Protein AF-A0A533HT87-F1 (afdb_monomer_lite)

pLDDT: mean 71.38, std 11.99, range [46.56, 91.0]

Foldseek 3Di:
DQPCVVVLVVLVVVLCCVLCDPPNVPPVVVCVVPVPPPPPDDPVVVVVVVVVSVVSVVVSVQVSCVPPVVRLPNDVVVVLVVVVVVDPPCPVSVVCVVCVPPVNVCVVVVVSVVVVVVVVVVVPPPPPPDDPDDDD

Structure (mmCIF, N/CA/C/O backbone):
data_AF-A0A533HT87-F1
#
_entry.id   AF-A0A533HT87-F1
#
loop_
_atom_site.group_PDB
_atom_site.id
_atom_site.type_symbol
_atom_site.label_atom_id
_atom_site.label_alt_id
_atom_site.label_comp_id
_atom_site.label_asym_id
_atom_site.label_entity_id
_atom_site.label_seq_id
_atom_site.pdbx_PDB_ins_code
_atom_site.Cartn_x
_atom_site.Cartn_y
_atom_site.Cartn_z
_atom_site.occupancy
_atom_site.B_iso_or_equiv
_atom_site.auth_seq_id
_atom_site.auth_comp_id
_atom_site.auth_asym_id
_atom_site.auth_atom_id
_atom_site.pdbx_PDB_model_num
ATOM 1 N N . MET A 1 1 ? -20.584 -3.926 9.868 1.00 50.34 1 MET A N 1
ATOM 2 C CA . MET A 1 1 ? -20.618 -4.037 8.392 1.00 50.34 1 MET A CA 1
ATOM 3 C C . MET A 1 1 ? -19.766 -2.912 7.829 1.00 50.34 1 MET A C 1
ATOM 5 O O . MET A 1 1 ? -20.186 -1.771 7.925 1.00 50.34 1 MET A O 1
ATOM 9 N N . VAL A 1 2 ? -18.539 -3.197 7.381 1.00 63.97 2 VAL A N 1
ATOM 10 C CA . VAL A 1 2 ? -17.567 -2.184 6.921 1.00 63.97 2 VAL A CA 1
ATOM 11 C C . VAL A 1 2 ? -18.101 -1.523 5.638 1.00 63.97 2 VAL A C 1
ATOM 13 O O . VAL A 1 2 ? -18.098 -2.173 4.593 1.00 63.97 2 VAL A O 1
ATOM 16 N N . PRO A 1 3 ? -18.584 -0.264 5.676 1.00 72.12 3 PRO A N 1
ATOM 17 C CA . PRO A 1 3 ? -19.348 0.320 4.568 1.00 72.12 3 PRO A CA 1
ATOM 18 C C . PRO A 1 3 ? -18.501 0.568 3.308 1.00 72.12 3 PRO A C 1
ATOM 20 O O . PRO A 1 3 ? -19.047 0.656 2.213 1.00 72.12 3 PRO A O 1
ATOM 23 N N . LEU A 1 4 ? -17.171 0.640 3.446 1.00 80.62 4 LEU A N 1
ATOM 24 C CA . LEU A 1 4 ? -16.232 0.921 2.353 1.00 80.62 4 LEU A CA 1
ATOM 25 C C . LEU A 1 4 ? -15.542 -0.322 1.767 1.00 80.62 4 LEU A C 1
ATOM 27 O O . LEU A 1 4 ? -14.729 -0.191 0.856 1.00 80.62 4 LEU A O 1
ATOM 31 N N . PHE A 1 5 ? -15.857 -1.524 2.254 1.00 79.50 5 PHE A N 1
ATOM 32 C CA . PHE A 1 5 ? -15.223 -2.756 1.779 1.00 79.50 5 PHE A CA 1
ATOM 33 C C . PHE A 1 5 ? -15.367 -3.018 0.262 1.00 79.50 5 PHE A C 1
ATOM 35 O O . PHE A 1 5 ? -14.364 -3.346 -0.369 1.00 79.50 5 PHE A O 1
ATOM 42 N N . PRO A 1 6 ? -16.539 -2.828 -0.384 1.00 84.12 6 PRO A N 1
ATOM 43 C CA . PRO A 1 6 ? -16.633 -3.015 -1.836 1.00 84.12 6 PRO A CA 1
ATOM 44 C C . PRO A 1 6 ? -15.827 -1.967 -2.619 1.00 84.12 6 PRO A C 1
ATOM 46 O O . PRO A 1 6 ? -15.240 -2.284 -3.650 1.00 84.12 6 PRO A O 1
ATOM 49 N N . VAL A 1 7 ? -15.743 -0.734 -2.111 1.00 88.50 7 VAL A N 1
ATOM 50 C CA . VAL A 1 7 ? -14.950 0.342 -2.727 1.00 88.50 7 VAL A CA 1
ATOM 51 C C . VAL A 1 7 ? -13.455 0.044 -2.616 1.00 88.50 7 VAL A C 1
ATOM 53 O O . VAL A 1 7 ? -12.721 0.280 -3.570 1.00 88.50 7 VAL A O 1
ATOM 56 N N . PHE A 1 8 ? -13.015 -0.535 -1.495 1.00 87.19 8 PHE A N 1
ATOM 57 C CA . PHE A 1 8 ? -11.639 -0.996 -1.312 1.00 87.19 8 PHE A CA 1
ATOM 58 C C . PHE A 1 8 ? -11.232 -2.030 -2.368 1.00 87.19 8 PHE A C 1
ATOM 60 O O . PHE A 1 8 ? -10.168 -1.902 -2.964 1.00 87.19 8 PHE A O 1
ATOM 67 N N . ILE A 1 9 ? -12.093 -3.014 -2.654 1.00 87.38 9 ILE A N 1
ATOM 68 C CA . ILE A 1 9 ? -11.815 -4.041 -3.672 1.00 87.38 9 ILE A CA 1
ATOM 69 C C . ILE A 1 9 ? -11.682 -3.412 -5.065 1.00 87.38 9 ILE A C 1
ATOM 71 O O . ILE A 1 9 ? -10.736 -3.714 -5.786 1.00 87.38 9 ILE A O 1
ATOM 75 N N . ILE A 1 10 ? -12.598 -2.512 -5.436 1.00 90.44 10 ILE A N 1
ATOM 76 C CA . ILE A 1 10 ? -12.561 -1.833 -6.742 1.00 90.44 10 ILE A CA 1
ATOM 77 C C . ILE A 1 10 ? -11.294 -0.978 -6.865 1.00 90.44 10 ILE A C 1
ATOM 79 O O . ILE A 1 10 ? -10.611 -1.027 -7.886 1.00 90.44 10 ILE A O 1
ATOM 83 N N . PHE A 1 11 ? -10.955 -0.231 -5.812 1.00 89.25 11 PHE A N 1
ATOM 84 C CA . PHE A 1 11 ? -9.747 0.585 -5.764 1.00 89.25 11 PHE A CA 1
ATOM 85 C C . PHE A 1 11 ? -8.477 -0.267 -5.872 1.00 89.25 11 PHE A C 1
ATOM 87 O O . PHE A 1 11 ? -7.567 0.094 -6.613 1.00 89.25 11 PHE A O 1
ATOM 94 N N . PHE A 1 12 ? -8.425 -1.413 -5.188 1.00 87.25 12 PHE A N 1
ATOM 95 C CA . PHE A 1 12 ? -7.287 -2.328 -5.244 1.00 87.25 12 PHE A CA 1
ATOM 96 C C . PHE A 1 12 ? -7.095 -2.930 -6.643 1.00 87.25 12 PHE A C 1
ATOM 98 O O . PHE A 1 12 ? -5.979 -2.947 -7.152 1.00 87.25 12 PHE A O 1
ATOM 105 N N . ILE A 1 13 ? -8.175 -3.356 -7.306 1.00 88.38 13 ILE A N 1
ATOM 106 C CA . ILE A 1 13 ? -8.109 -3.875 -8.682 1.00 88.38 13 ILE A CA 1
ATOM 107 C C . ILE A 1 13 ? -7.653 -2.778 -9.656 1.00 88.38 13 ILE A C 1
ATOM 109 O O . ILE A 1 13 ? -6.787 -3.029 -10.490 1.00 88.38 13 ILE A O 1
ATOM 113 N N . GLY A 1 14 ? -8.187 -1.557 -9.526 1.00 87.56 14 GLY A N 1
ATOM 114 C CA . GLY A 1 14 ? -7.762 -0.411 -10.338 1.00 87.56 14 GLY A CA 1
ATOM 115 C C . GLY A 1 14 ? -6.295 -0.037 -10.116 1.00 87.56 14 GLY A C 1
ATOM 116 O O . GLY A 1 14 ? -5.577 0.235 -11.069 1.00 87.56 14 GLY A O 1
ATOM 117 N N . SER A 1 15 ? -5.834 -0.115 -8.869 1.00 87.44 15 SER A N 1
ATOM 118 C CA . SER A 1 15 ? -4.446 0.153 -8.489 1.00 87.44 15 SER A CA 1
ATOM 119 C C . SER A 1 15 ? -3.463 -0.854 -9.098 1.00 87.44 15 SER A C 1
ATOM 121 O O . SER A 1 15 ? -2.390 -0.469 -9.547 1.00 87.44 15 SER A O 1
ATOM 123 N N . VAL A 1 16 ? -3.831 -2.141 -9.148 1.00 84.19 16 VAL A N 1
ATOM 124 C CA . VAL A 1 16 ? -3.035 -3.193 -9.812 1.00 84.19 16 V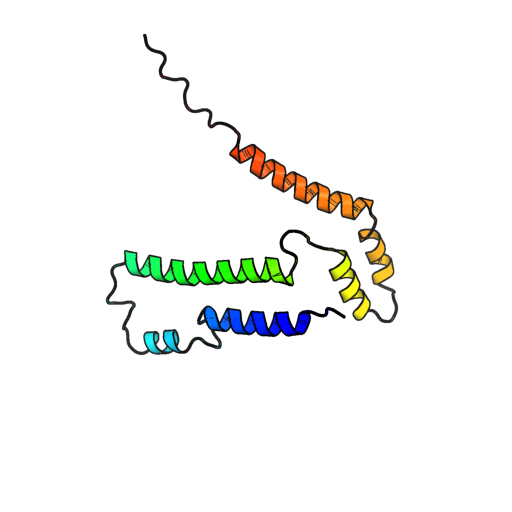AL A CA 1
ATOM 125 C C . VAL A 1 16 ? -3.037 -3.027 -11.337 1.00 84.19 16 VAL A C 1
ATOM 127 O O . VAL A 1 16 ? -2.043 -3.334 -11.990 1.00 84.19 16 VAL A O 1
ATOM 130 N N . ALA A 1 17 ? -4.135 -2.529 -11.914 1.00 84.69 17 ALA A N 1
ATOM 131 C CA . ALA A 1 17 ? -4.209 -2.234 -13.344 1.00 84.69 17 ALA A CA 1
ATOM 132 C C . ALA A 1 17 ? -3.336 -1.029 -13.743 1.00 84.69 17 ALA A C 1
ATOM 134 O O . ALA A 1 17 ? -2.743 -1.037 -14.816 1.00 84.69 17 ALA A O 1
ATOM 135 N N . GLU A 1 18 ? -3.223 -0.010 -12.886 1.00 82.75 18 GLU A N 1
ATOM 136 C CA . GLU A 1 18 ? -2.393 1.176 -13.138 1.00 82.75 18 GLU A CA 1
ATOM 137 C C . GLU A 1 18 ? -0.890 0.865 -13.109 1.00 82.75 18 GLU A C 1
ATOM 139 O O . GLU A 1 18 ? -0.134 1.413 -13.908 1.00 82.75 18 GLU A O 1
ATOM 144 N N . THR A 1 19 ? -0.450 -0.052 -12.241 1.00 80.75 19 THR A N 1
ATOM 145 C CA . THR A 1 19 ? 0.960 -0.473 -12.168 1.00 80.75 19 THR A CA 1
ATOM 146 C C . THR A 1 19 ? 1.357 -1.474 -13.253 1.00 80.75 19 THR A C 1
ATOM 148 O O . THR A 1 19 ? 2.470 -1.990 -13.201 1.00 80.75 19 THR A O 1
ATOM 151 N N . ASN A 1 20 ? 0.465 -1.752 -14.218 1.00 74.25 20 ASN A N 1
ATOM 152 C CA . ASN A 1 20 ? 0.689 -2.665 -15.341 1.00 74.25 20 ASN A CA 1
ATOM 153 C C . ASN A 1 20 ? 1.300 -4.007 -14.892 1.00 74.25 20 ASN A C 1
ATOM 155 O O . ASN A 1 20 ? 2.198 -4.529 -15.532 1.00 74.25 20 ASN A O 1
ATOM 159 N N . ARG A 1 21 ? 0.857 -4.562 -13.754 1.00 78.69 21 ARG A N 1
ATOM 160 C CA . ARG A 1 21 ? 1.355 -5.855 -13.258 1.00 78.69 21 ARG A CA 1
ATOM 161 C C . ARG A 1 21 ? 0.352 -6.975 -13.479 1.00 78.69 21 ARG A C 1
ATOM 163 O O . ARG A 1 21 ? -0.854 -6.746 -13.596 1.00 78.69 21 ARG A O 1
ATOM 170 N N . ALA A 1 22 ? 0.859 -8.210 -13.536 1.00 69.62 22 ALA A N 1
ATOM 171 C CA . ALA A 1 22 ? 0.039 -9.408 -13.706 1.00 69.62 22 ALA A CA 1
ATOM 172 C C . ALA A 1 22 ? -1.128 -9.375 -12.700 1.00 69.62 22 ALA A C 1
ATOM 174 O O . ALA A 1 22 ? -0.871 -9.258 -11.497 1.00 69.62 22 ALA A O 1
ATOM 175 N N . PRO A 1 23 ? -2.403 -9.432 -13.133 1.00 67.69 23 PRO A N 1
ATOM 176 C CA . PRO A 1 23 ? -2.945 -9.993 -14.381 1.00 67.69 23 PRO A CA 1
ATOM 177 C C . PRO A 1 23 ? -3.227 -9.011 -15.545 1.00 67.69 23 PRO A C 1
ATOM 179 O O . PRO A 1 23 ? -3.762 -9.453 -16.559 1.00 67.69 23 PRO A O 1
ATOM 182 N N . PHE A 1 24 ? -2.908 -7.716 -15.429 1.00 69.88 24 PHE A N 1
ATOM 183 C CA . PHE A 1 24 ? -3.219 -6.686 -16.445 1.00 69.88 24 PHE A CA 1
ATOM 184 C C . PHE A 1 24 ? -1.996 -6.203 -17.239 1.00 69.88 24 PHE A C 1
ATOM 186 O O . PHE A 1 24 ? -2.014 -5.117 -17.807 1.00 69.88 24 PHE A O 1
ATOM 193 N N . ASP A 1 25 ? -0.952 -7.023 -17.298 1.00 69.19 25 ASP A N 1
ATOM 194 C CA . ASP A 1 25 ? 0.346 -6.673 -17.875 1.00 69.19 25 ASP A CA 1
ATOM 195 C C . ASP A 1 25 ? 0.456 -7.019 -19.375 1.00 69.19 25 ASP A C 1
ATOM 197 O O . ASP A 1 25 ? 1.241 -7.877 -19.778 1.00 69.19 25 ASP A O 1
ATOM 201 N N . LEU A 1 26 ? -0.405 -6.428 -20.216 1.00 65.81 26 LEU A N 1
ATOM 202 C CA . LEU A 1 26 ? -0.404 -6.711 -21.665 1.00 65.81 26 LEU A CA 1
ATOM 203 C C . LEU A 1 26 ? 0.731 -6.001 -22.425 1.00 65.81 26 LEU A C 1
ATOM 205 O O . LEU A 1 26 ? 1.186 -6.530 -23.435 1.00 65.81 26 LEU A O 1
ATOM 209 N N . ALA A 1 27 ? 1.174 -4.826 -21.961 1.00 63.06 27 ALA A N 1
ATOM 210 C CA . ALA A 1 27 ? 2.162 -3.995 -22.661 1.00 63.06 27 ALA A CA 1
ATOM 211 C C . ALA A 1 27 ? 3.627 -4.402 -22.375 1.00 63.06 27 ALA A C 1
ATOM 213 O O . ALA A 1 27 ? 4.513 -4.201 -23.211 1.00 63.06 27 ALA A O 1
ATOM 214 N N . GLU A 1 28 ? 3.909 -5.014 -21.218 1.00 65.19 28 GLU A N 1
ATOM 215 C CA . GLU A 1 28 ? 5.244 -5.557 -20.913 1.00 65.19 28 GLU A CA 1
ATOM 216 C C . GLU A 1 28 ? 5.422 -6.948 -21.540 1.00 65.19 28 GLU A C 1
ATOM 218 O O . GLU A 1 28 ? 6.474 -7.233 -22.115 1.00 65.19 28 GLU A O 1
ATOM 223 N N . ALA A 1 29 ? 4.362 -7.770 -21.549 1.00 61.62 29 ALA A N 1
ATOM 224 C CA . ALA A 1 29 ? 4.354 -9.105 -22.156 1.00 61.62 29 ALA A CA 1
ATOM 225 C C . ALA A 1 29 ? 4.567 -9.098 -23.689 1.00 61.62 29 ALA A C 1
ATOM 227 O O . ALA A 1 29 ? 5.076 -10.061 -24.264 1.00 61.62 29 ALA A O 1
ATOM 228 N N . GLU A 1 30 ? 4.218 -8.011 -24.387 1.00 59.78 30 GLU A N 1
ATOM 229 C CA . GLU A 1 30 ? 4.552 -7.851 -25.812 1.00 59.78 30 GLU A CA 1
ATOM 230 C C . GLU A 1 30 ? 6.002 -7.385 -26.045 1.00 59.78 30 GLU A C 1
ATOM 232 O O . GLU A 1 30 ? 6.594 -7.701 -27.079 1.00 59.78 30 GLU A O 1
ATOM 237 N N . SER A 1 31 ? 6.608 -6.707 -25.066 1.00 56.97 31 SER A N 1
ATOM 238 C CA . SER A 1 31 ? 7.990 -6.210 -25.132 1.00 56.97 31 SER A CA 1
ATOM 239 C C . SER A 1 31 ? 9.040 -7.285 -24.796 1.00 56.97 31 SER A C 1
ATOM 241 O O . SER A 1 31 ? 10.214 -7.118 -25.135 1.00 56.97 31 SER A O 1
ATOM 243 N N . GLU A 1 32 ? 8.644 -8.402 -24.165 1.00 60.19 32 GLU A N 1
ATOM 244 C CA . GLU A 1 32 ? 9.514 -9.572 -23.925 1.00 60.19 32 GLU A CA 1
ATOM 245 C C . GLU A 1 32 ? 9.610 -10.532 -25.129 1.00 60.19 32 GLU A C 1
ATOM 247 O O . GLU A 1 32 ? 10.618 -11.225 -25.282 1.00 60.19 32 GLU A O 1
ATOM 252 N N . LEU A 1 33 ? 8.602 -10.558 -26.013 1.00 59.69 33 LEU A N 1
ATOM 253 C CA . LEU A 1 33 ? 8.551 -11.456 -27.179 1.00 59.69 33 LEU A CA 1
ATOM 254 C C . LEU A 1 33 ? 9.326 -10.942 -28.404 1.00 59.69 33 LEU A C 1
ATOM 256 O O . LEU A 1 33 ? 9.682 -11.726 -29.286 1.00 59.69 33 LEU A O 1
ATOM 260 N N . VAL A 1 34 ? 9.627 -9.647 -28.461 1.00 52.69 34 VAL A N 1
ATOM 261 C CA . VAL A 1 34 ? 10.520 -9.027 -29.447 1.00 52.69 34 VAL A CA 1
ATOM 262 C C . VAL A 1 34 ? 11.424 -8.090 -28.659 1.00 52.69 34 VAL A C 1
ATOM 264 O O . VAL A 1 34 ? 10.917 -7.173 -28.034 1.00 52.69 34 VAL A O 1
ATOM 267 N N . SER A 1 35 ? 12.737 -8.339 -28.652 1.00 55.81 35 SER A N 1
ATOM 268 C CA . SER A 1 35 ? 13.743 -7.723 -27.765 1.00 55.81 35 SER A CA 1
ATOM 269 C C . SER A 1 35 ? 13.900 -6.191 -27.909 1.00 55.81 35 SER A C 1
ATOM 271 O O . SER A 1 35 ? 14.963 -5.714 -28.295 1.00 55.81 35 SER A O 1
ATOM 273 N N . GLY A 1 36 ? 12.859 -5.401 -27.653 1.00 56.28 36 GLY A N 1
ATOM 274 C CA . GLY A 1 36 ? 12.810 -3.985 -28.024 1.00 56.28 36 GLY A CA 1
ATOM 275 C C . GLY A 1 36 ? 13.518 -3.057 -27.037 1.00 56.28 36 GLY A C 1
ATOM 276 O O . GLY A 1 36 ? 14.355 -2.258 -27.434 1.00 56.28 36 GLY A O 1
ATOM 277 N N . PHE A 1 37 ? 13.236 -3.163 -25.733 1.00 54.19 37 PHE A N 1
ATOM 278 C CA . PHE A 1 37 ? 13.677 -2.140 -24.764 1.00 54.19 37 PHE A CA 1
ATOM 279 C C . PHE A 1 37 ? 14.937 -2.489 -23.953 1.00 54.19 37 PHE A C 1
ATOM 281 O O . PHE A 1 37 ? 15.638 -1.587 -23.492 1.00 54.19 37 PHE A O 1
ATOM 288 N N . MET A 1 38 ? 15.283 -3.771 -23.802 1.00 58.28 38 MET A N 1
ATOM 289 C CA . MET A 1 38 ? 16.424 -4.182 -22.963 1.00 58.28 38 MET A CA 1
ATOM 290 C C . MET A 1 38 ? 17.787 -4.098 -23.665 1.00 58.28 38 MET A C 1
ATOM 292 O O . MET A 1 38 ? 18.818 -4.116 -22.995 1.00 58.28 38 MET A O 1
ATOM 296 N N . THR A 1 39 ? 17.821 -4.004 -24.998 1.00 55.25 39 THR A N 1
ATOM 297 C CA . THR A 1 39 ? 19.071 -3.985 -25.782 1.00 55.25 39 THR A CA 1
ATOM 298 C C . THR A 1 39 ? 19.428 -2.618 -26.364 1.00 55.25 39 THR A C 1
ATOM 300 O O . THR A 1 39 ? 20.562 -2.430 -26.797 1.00 55.25 39 THR A O 1
ATOM 303 N N . GLU A 1 40 ? 18.499 -1.659 -26.366 1.00 64.94 40 GLU A N 1
ATOM 304 C CA . GLU A 1 40 ? 18.691 -0.348 -27.008 1.00 64.94 40 GLU A CA 1
ATOM 305 C C . GLU A 1 40 ? 19.061 0.771 -26.021 1.00 64.94 40 GLU A C 1
ATOM 307 O O . GLU A 1 40 ? 19.622 1.798 -26.412 1.00 64.94 40 GLU A O 1
ATOM 312 N N . HIS A 1 41 ? 18.793 0.579 -24.727 1.00 64.06 41 HIS A N 1
ATOM 313 C CA . HIS A 1 41 ? 19.019 1.601 -23.711 1.00 64.06 41 HIS A CA 1
ATOM 314 C C . HIS A 1 41 ? 20.339 1.424 -22.959 1.00 64.06 41 HIS A C 1
ATOM 316 O O . HIS A 1 41 ? 20.701 0.344 -22.495 1.00 64.06 41 HIS A O 1
ATOM 322 N N . ALA A 1 42 ? 21.051 2.539 -22.777 1.00 70.94 42 ALA A N 1
ATOM 323 C CA . ALA A 1 42 ? 22.204 2.604 -21.892 1.00 70.94 42 ALA A CA 1
ATOM 324 C C . ALA A 1 42 ? 21.802 2.227 -20.453 1.00 70.94 42 ALA A C 1
ATOM 326 O O . ALA A 1 42 ? 20.717 2.589 -19.993 1.00 70.94 42 ALA A O 1
ATOM 327 N N . ALA A 1 43 ? 22.713 1.577 -19.721 1.00 74.56 43 ALA A N 1
ATOM 328 C CA . ALA A 1 43 ? 22.476 1.020 -18.382 1.00 74.56 43 ALA A CA 1
ATOM 329 C C . ALA A 1 43 ? 21.803 1.988 -17.384 1.00 74.56 43 ALA A C 1
ATOM 331 O O . ALA A 1 43 ? 21.061 1.561 -16.508 1.00 74.56 43 ALA A O 1
ATOM 332 N N . VAL A 1 44 ? 22.025 3.298 -17.524 1.00 77.69 44 VAL A N 1
ATOM 333 C CA . VAL A 1 44 ? 21.425 4.326 -16.658 1.00 77.69 44 VAL A CA 1
ATOM 334 C C . VAL A 1 44 ? 19.918 4.488 -16.900 1.00 77.69 44 VAL A C 1
ATOM 336 O O . VAL A 1 44 ? 19.161 4.603 -15.942 1.00 77.69 44 VAL A O 1
ATOM 339 N N . VAL A 1 45 ? 19.462 4.467 -18.156 1.00 80.81 45 VAL A N 1
ATOM 340 C CA . VAL A 1 45 ? 18.035 4.621 -18.502 1.00 80.81 45 VAL A CA 1
ATOM 341 C C . VAL A 1 45 ? 17.238 3.392 -18.059 1.00 80.81 45 VAL A C 1
ATOM 343 O O . VAL A 1 45 ? 16.146 3.533 -17.517 1.00 80.81 45 VAL A O 1
ATOM 346 N N . PHE A 1 46 ? 17.835 2.204 -18.182 1.00 76.31 46 PHE A N 1
ATOM 347 C CA . PHE A 1 46 ? 17.287 0.950 -17.662 1.00 76.31 46 PHE A CA 1
ATOM 348 C C . PHE A 1 46 ? 17.027 1.024 -16.147 1.00 76.31 46 PHE A C 1
ATOM 350 O O . PHE A 1 46 ? 15.938 0.695 -15.690 1.00 76.31 46 PHE A O 1
ATOM 357 N N . VAL A 1 47 ? 17.981 1.539 -15.359 1.00 84.62 47 VAL A N 1
ATOM 358 C CA . VAL A 1 47 ? 17.814 1.681 -13.899 1.00 84.62 47 VAL A CA 1
ATOM 359 C C . VAL A 1 47 ? 16.668 2.629 -13.540 1.00 84.62 47 VAL A C 1
ATOM 361 O O . VAL A 1 47 ? 15.894 2.328 -12.634 1.00 84.62 47 VAL A O 1
ATOM 364 N N . PHE A 1 48 ? 16.531 3.759 -14.239 1.00 84.25 48 PHE A N 1
ATOM 365 C CA . PHE A 1 48 ? 15.435 4.697 -13.978 1.00 84.25 48 PHE A CA 1
ATOM 366 C C . PHE A 1 48 ? 14.061 4.132 -14.348 1.00 84.25 48 PHE A C 1
ATOM 368 O O . PHE A 1 48 ? 13.089 4.461 -13.674 1.00 84.25 48 PHE A O 1
ATOM 375 N N . PHE A 1 49 ? 13.981 3.264 -15.357 1.00 78.75 49 PHE A N 1
ATOM 376 C CA . PHE A 1 49 ? 12.739 2.589 -15.729 1.00 78.75 49 PHE A CA 1
ATOM 377 C C . PHE A 1 49 ? 12.263 1.634 -14.624 1.00 78.75 49 PHE A C 1
ATOM 379 O O . PHE A 1 49 ? 11.146 1.785 -14.132 1.00 78.75 49 PHE A O 1
ATOM 386 N N . PHE A 1 50 ? 13.143 0.755 -14.125 1.00 79.25 50 PHE A N 1
ATOM 387 C CA . PHE A 1 50 ? 12.817 -0.097 -12.972 1.00 79.25 50 PHE A CA 1
ATOM 388 C C . PHE A 1 50 ? 12.491 0.726 -11.728 1.00 79.25 50 PHE A C 1
ATOM 390 O O . PHE A 1 50 ? 11.537 0.431 -11.014 1.00 79.25 50 PHE A O 1
ATOM 397 N N . LEU A 1 51 ? 13.257 1.787 -11.462 1.00 87.69 51 LEU A N 1
ATOM 398 C CA . LEU A 1 51 ? 12.995 2.653 -10.317 1.00 87.69 51 LEU A CA 1
ATOM 399 C C . LEU A 1 51 ? 11.617 3.326 -10.403 1.00 87.69 51 LEU A C 1
ATOM 401 O O . LEU A 1 51 ? 10.961 3.476 -9.375 1.00 87.69 51 LEU A O 1
ATOM 405 N N . ALA A 1 52 ? 11.174 3.723 -11.598 1.00 85.06 52 ALA A N 1
ATOM 406 C CA . ALA A 1 52 ? 9.858 4.317 -11.807 1.00 85.06 52 ALA A CA 1
ATOM 407 C C . ALA A 1 52 ? 8.728 3.296 -11.603 1.00 85.06 52 ALA A C 1
ATOM 409 O O . ALA A 1 52 ? 7.761 3.601 -10.902 1.00 85.06 52 ALA A O 1
ATOM 410 N N . GLU A 1 53 ? 8.875 2.078 -12.128 1.00 81.38 53 GLU A N 1
ATOM 411 C CA . GLU A 1 53 ? 7.909 0.993 -11.928 1.00 81.38 53 GLU A CA 1
ATOM 412 C C . GLU A 1 53 ? 7.772 0.653 -10.433 1.00 81.38 53 GLU A C 1
ATOM 414 O O . GLU A 1 53 ? 6.680 0.744 -9.867 1.00 81.38 53 GLU A O 1
ATOM 419 N N . TYR A 1 54 ? 8.888 0.400 -9.737 1.00 86.50 54 TYR A N 1
ATOM 420 C CA . TYR A 1 54 ? 8.878 0.142 -8.292 1.00 86.50 54 TYR A CA 1
ATOM 421 C C . TYR A 1 54 ? 8.398 1.349 -7.475 1.00 86.50 54 TYR A C 1
ATOM 423 O O . TYR A 1 54 ? 7.716 1.182 -6.462 1.00 86.50 54 TYR A O 1
ATOM 431 N N . GLY A 1 55 ? 8.719 2.568 -7.911 1.00 89.81 55 GLY A N 1
ATOM 432 C CA . GLY A 1 55 ? 8.249 3.799 -7.284 1.00 89.81 55 GLY A CA 1
ATOM 433 C C . GLY A 1 55 ? 6.727 3.931 -7.330 1.00 89.81 55 GLY A C 1
ATOM 434 O O . GLY A 1 55 ? 6.114 4.292 -6.323 1.00 89.81 55 GLY A O 1
ATOM 435 N N . SER A 1 56 ? 6.112 3.578 -8.462 1.00 87.50 56 SER A N 1
ATOM 436 C CA . SER A 1 56 ? 4.654 3.584 -8.616 1.00 87.50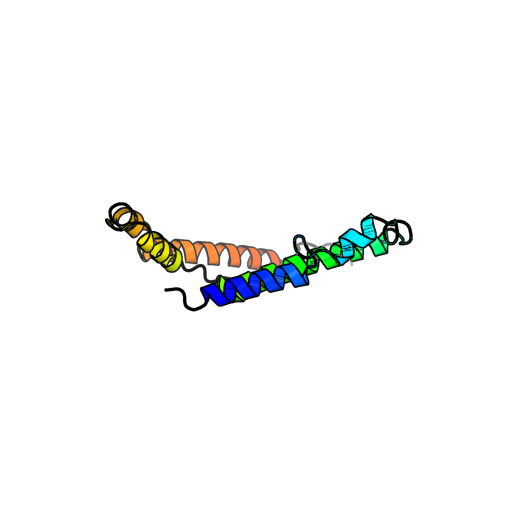 56 SER A CA 1
ATOM 437 C C . SER A 1 56 ? 3.980 2.576 -7.676 1.00 87.50 56 SER A C 1
ATOM 439 O O . SER A 1 56 ? 3.038 2.934 -6.969 1.00 87.50 56 SER A O 1
ATOM 441 N N . ILE A 1 57 ? 4.538 1.366 -7.545 1.00 89.31 57 ILE A N 1
ATOM 442 C CA . ILE A 1 57 ? 4.032 0.328 -6.633 1.00 89.31 57 ILE A CA 1
ATOM 443 C C . ILE A 1 57 ? 4.030 0.834 -5.187 1.00 89.31 57 ILE A C 1
ATOM 445 O O . ILE A 1 57 ? 3.023 0.737 -4.485 1.00 89.31 57 ILE A O 1
ATOM 449 N N . VAL A 1 58 ? 5.143 1.424 -4.742 1.00 91.00 58 VAL A N 1
ATOM 450 C CA . VAL A 1 58 ? 5.259 1.965 -3.381 1.00 91.00 58 VAL A CA 1
ATOM 451 C C . VAL A 1 58 ? 4.240 3.084 -3.140 1.00 91.00 58 VAL A C 1
ATOM 453 O O . VAL A 1 58 ? 3.618 3.118 -2.076 1.00 91.00 58 VAL A O 1
ATOM 456 N N . LEU A 1 59 ? 4.022 3.969 -4.117 1.00 90.69 59 LEU A N 1
ATOM 457 C CA . LEU A 1 59 ? 3.035 5.049 -4.022 1.00 90.69 59 LEU A CA 1
ATOM 458 C C . LEU A 1 59 ? 1.619 4.486 -3.832 1.00 90.69 59 LEU A C 1
ATOM 460 O O . LEU A 1 59 ? 0.938 4.859 -2.872 1.00 90.69 59 LEU A O 1
ATOM 464 N N . ILE A 1 60 ? 1.200 3.548 -4.685 1.00 90.69 60 ILE A N 1
ATOM 465 C CA . ILE A 1 60 ? -0.111 2.893 -4.594 1.00 90.69 60 ILE A CA 1
ATOM 466 C C . ILE A 1 60 ? -0.294 2.212 -3.226 1.00 90.69 60 ILE A C 1
ATOM 468 O O . ILE A 1 60 ? -1.349 2.354 -2.599 1.00 90.69 60 ILE A O 1
ATOM 472 N N . CYS A 1 61 ? 0.724 1.511 -2.713 1.00 87.38 61 CYS A N 1
ATOM 473 C CA . CYS A 1 61 ? 0.659 0.858 -1.403 1.00 87.38 61 CYS A CA 1
ATOM 474 C C . CYS A 1 61 ? 0.457 1.866 -0.262 1.00 87.38 61 CYS A C 1
ATOM 476 O O . CYS A 1 61 ? -0.363 1.642 0.636 1.00 87.38 61 CYS A O 1
ATOM 478 N N . ILE A 1 62 ? 1.170 2.995 -0.301 1.00 90.19 62 ILE A N 1
ATOM 479 C CA . ILE A 1 62 ? 1.029 4.072 0.686 1.00 90.19 62 ILE A CA 1
ATOM 480 C C . ILE A 1 62 ? -0.381 4.671 0.618 1.00 90.19 62 ILE A C 1
ATOM 482 O O . ILE A 1 62 ? -1.043 4.800 1.649 1.00 90.19 62 ILE A O 1
ATOM 486 N N . LEU A 1 63 ? -0.871 4.980 -0.585 1.00 89.62 63 LEU A N 1
ATOM 487 C CA . LEU A 1 63 ? -2.196 5.566 -0.794 1.00 89.62 63 LEU A CA 1
ATOM 488 C C . LEU A 1 63 ? -3.314 4.630 -0.306 1.00 89.62 63 LEU A C 1
ATOM 490 O O . LEU A 1 63 ? -4.210 5.059 0.421 1.00 89.62 63 LEU A O 1
ATOM 494 N N . THR A 1 64 ? -3.212 3.337 -0.625 1.00 88.88 64 THR A N 1
ATOM 495 C CA . THR A 1 64 ? -4.141 2.293 -0.163 1.00 88.88 64 THR A CA 1
ATOM 496 C C . THR A 1 64 ? -4.190 2.230 1.363 1.00 88.88 64 THR A C 1
ATOM 498 O O . THR A 1 64 ? -5.266 2.181 1.967 1.00 88.88 64 THR A O 1
ATOM 501 N N . THR A 1 65 ? -3.018 2.276 1.999 1.00 86.06 65 THR A N 1
ATOM 502 C CA . THR A 1 65 ? -2.893 2.174 3.456 1.00 86.06 65 THR A CA 1
ATOM 503 C C . THR A 1 65 ? -3.501 3.388 4.160 1.00 86.06 65 THR A C 1
ATOM 505 O O . THR A 1 65 ? -4.184 3.239 5.173 1.00 86.06 65 THR A O 1
ATOM 508 N N . ILE A 1 66 ? -3.303 4.589 3.611 1.00 86.56 66 ILE A N 1
ATOM 509 C CA . ILE A 1 66 ? -3.840 5.833 4.176 1.00 86.56 66 ILE A CA 1
ATOM 510 C C . ILE A 1 66 ? -5.363 5.910 4.012 1.00 86.56 66 ILE A C 1
ATOM 512 O O . ILE A 1 66 ? -6.050 6.272 4.965 1.00 86.56 66 ILE A O 1
ATOM 516 N N . LEU A 1 67 ? -5.898 5.569 2.835 1.00 84.62 67 LEU A N 1
ATOM 517 C CA . LEU A 1 67 ? -7.323 5.743 2.535 1.00 84.62 67 LEU A CA 1
ATOM 518 C C . LEU A 1 67 ? -8.224 4.692 3.196 1.00 84.62 67 LEU A C 1
ATOM 520 O O . LEU A 1 67 ? -9.331 5.028 3.612 1.00 84.62 67 LEU A O 1
ATOM 524 N N . PHE A 1 68 ? -7.774 3.437 3.295 1.00 79.19 68 PHE A N 1
ATOM 525 C CA . PHE A 1 68 ? -8.639 2.329 3.722 1.00 79.19 68 PHE A CA 1
ATOM 526 C C . PHE A 1 68 ? -8.196 1.643 5.014 1.00 79.19 68 PHE A C 1
ATOM 528 O O . PHE A 1 68 ? -9.049 1.181 5.768 1.00 79.19 68 PHE A O 1
ATOM 535 N N . LEU A 1 69 ? -6.889 1.575 5.293 1.00 74.88 69 LEU A N 1
ATOM 536 C CA . LEU A 1 69 ? -6.352 0.863 6.465 1.00 74.88 69 LEU A CA 1
ATOM 537 C C . LEU A 1 69 ? -6.071 1.797 7.657 1.00 74.88 69 LEU A C 1
ATOM 539 O O . LEU A 1 69 ? -5.552 1.354 8.677 1.00 74.88 69 LEU A O 1
ATOM 543 N N . GLY A 1 70 ? -6.422 3.084 7.553 1.00 74.25 70 GLY A N 1
ATOM 544 C CA . GLY A 1 70 ? -6.267 4.053 8.643 1.00 74.25 70 GLY A CA 1
ATOM 545 C C . GLY A 1 70 ? -4.842 4.583 8.826 1.00 74.25 70 GLY A C 1
ATOM 546 O O . GLY A 1 70 ? -4.595 5.343 9.763 1.00 74.25 70 GLY A O 1
ATOM 547 N N . GLY A 1 71 ? -3.906 4.237 7.933 1.00 77.38 71 GLY A N 1
ATOM 548 C CA . GLY A 1 71 ? -2.547 4.775 7.906 1.00 77.38 71 GLY A CA 1
ATOM 549 C C . GLY A 1 71 ? -1.771 4.522 9.199 1.00 77.38 71 GLY A C 1
ATOM 550 O O . GLY A 1 71 ? -1.191 3.461 9.401 1.00 77.38 71 GLY A O 1
ATOM 551 N N . TYR A 1 72 ? -1.738 5.540 10.058 1.00 69.88 72 TYR A N 1
ATOM 552 C CA . TYR A 1 72 ? -1.048 5.536 11.350 1.00 69.88 72 TYR A CA 1
ATOM 553 C C . TYR A 1 72 ? -1.969 5.210 12.538 1.00 69.88 72 TYR A C 1
ATOM 555 O O . TYR A 1 72 ? -1.482 4.983 13.643 1.00 69.88 72 TYR A O 1
ATOM 563 N N . LEU A 1 73 ? -3.289 5.205 12.336 1.00 65.69 73 LEU A N 1
ATOM 564 C CA . LEU A 1 73 ? -4.288 4.858 13.344 1.00 65.69 73 LEU A CA 1
ATOM 565 C C . LEU A 1 73 ? -4.649 3.383 13.185 1.00 65.69 73 LEU A C 1
ATOM 567 O O . LEU A 1 73 ? -5.694 3.038 12.635 1.00 65.69 73 LEU A O 1
ATOM 571 N N . PHE A 1 74 ? -3.770 2.501 13.661 1.00 64.75 74 PHE A N 1
ATOM 572 C CA . PHE A 1 74 ? -4.102 1.084 13.756 1.00 64.75 74 PHE A CA 1
ATOM 573 C C . PHE A 1 74 ? -5.134 0.890 14.870 1.00 64.75 74 PHE A C 1
ATOM 575 O O . PHE A 1 74 ? -4.804 0.936 16.055 1.00 64.75 74 PHE A O 1
ATOM 582 N N . ASN A 1 75 ? -6.401 0.722 14.491 1.00 64.94 75 ASN A N 1
ATOM 583 C CA . ASN A 1 75 ? -7.482 0.540 15.446 1.00 64.94 75 ASN A CA 1
ATOM 584 C C . ASN A 1 75 ? -7.677 -0.954 15.741 1.00 64.94 75 ASN A C 1
ATOM 586 O O . ASN A 1 75 ? -8.272 -1.687 14.947 1.00 64.94 75 ASN A O 1
ATOM 590 N N . PHE A 1 76 ? -7.177 -1.402 16.894 1.00 63.72 76 PHE A N 1
ATOM 591 C CA . PHE A 1 76 ? -7.278 -2.794 17.346 1.00 63.72 76 PHE A CA 1
ATOM 592 C C . PHE A 1 76 ? -8.740 -3.261 17.496 1.00 63.72 76 PHE A C 1
ATOM 594 O O . PHE A 1 76 ? -9.048 -4.432 17.271 1.00 63.72 76 PHE A O 1
ATOM 601 N N . SER A 1 77 ? -9.668 -2.337 17.769 1.00 63.62 77 SER A N 1
ATOM 602 C CA . SER A 1 77 ? -11.106 -2.619 17.873 1.00 63.62 77 SER A CA 1
ATOM 603 C C . SER A 1 77 ? -11.700 -3.167 16.568 1.00 63.62 77 SER A C 1
ATOM 605 O O . SER A 1 77 ? -12.574 -4.036 16.591 1.00 63.62 77 SER A O 1
ATOM 607 N N . LEU A 1 78 ? -11.187 -2.729 15.410 1.00 64.50 78 LEU A N 1
ATOM 608 C CA . LEU A 1 78 ? -11.665 -3.199 14.109 1.00 64.50 78 LEU A CA 1
ATOM 609 C C . LEU A 1 78 ? -11.328 -4.682 13.893 1.00 64.50 78 LEU A C 1
ATOM 611 O O . LEU A 1 78 ? -12.187 -5.437 13.438 1.00 64.50 78 LEU A O 1
ATOM 615 N N . LEU A 1 79 ? -10.132 -5.122 14.297 1.00 64.44 79 LEU A N 1
ATOM 616 C CA . LEU A 1 79 ? -9.726 -6.531 14.251 1.00 64.44 79 LEU A CA 1
ATOM 617 C C . LEU A 1 79 ? -10.615 -7.402 15.154 1.00 64.44 79 LEU A C 1
ATOM 619 O O . LEU A 1 79 ? -11.084 -8.456 14.723 1.00 64.44 79 LEU A O 1
ATOM 623 N N . LEU A 1 80 ? -10.891 -6.940 16.377 1.00 65.12 80 LEU A N 1
ATOM 624 C CA . LEU A 1 80 ? -11.741 -7.660 17.328 1.00 65.12 80 LEU A CA 1
ATOM 625 C C . LEU A 1 80 ? -13.179 -7.812 16.802 1.00 65.12 80 LEU A C 1
ATOM 627 O O . LEU A 1 80 ? -13.767 -8.884 16.919 1.00 65.12 80 LEU A O 1
ATOM 631 N N . SER A 1 81 ? -13.717 -6.779 16.141 1.00 65.25 81 SER A N 1
ATOM 632 C CA . SER A 1 81 ? -15.054 -6.825 15.529 1.00 65.25 81 SER A CA 1
ATOM 633 C C . SER A 1 81 ? -15.163 -7.803 14.349 1.00 65.25 81 SER A C 1
ATOM 635 O O . SER A 1 81 ? -16.224 -8.383 14.124 1.00 65.25 81 SER A O 1
ATOM 637 N N . LEU A 1 82 ? -14.072 -8.013 13.599 1.00 63.81 82 LEU A N 1
ATOM 638 C CA . LEU A 1 82 ? -14.025 -8.990 12.506 1.00 63.81 82 LEU A CA 1
ATOM 639 C C . LEU A 1 82 ? -13.946 -10.427 13.038 1.00 63.81 82 LEU A C 1
ATOM 641 O O . LEU A 1 82 ? -14.607 -11.309 12.496 1.00 63.81 82 LEU A O 1
ATOM 645 N N . LEU A 1 83 ? -13.204 -10.650 14.127 1.00 65.00 83 LEU A N 1
ATOM 646 C CA . LEU A 1 83 ? -13.165 -11.935 14.837 1.00 65.00 83 LEU A CA 1
ATOM 647 C C . LEU A 1 83 ? -14.509 -12.272 15.499 1.00 65.00 83 LEU A C 1
ATOM 649 O O . LEU A 1 83 ? -14.952 -13.416 15.425 1.00 65.00 83 LEU A O 1
ATOM 653 N N . GLN A 1 84 ? -15.215 -11.270 16.036 1.00 63.75 84 GLN A N 1
ATOM 654 C CA . GLN A 1 84 ? -16.577 -11.435 16.562 1.00 63.75 84 GLN A CA 1
ATOM 655 C C . GLN A 1 84 ? -17.592 -11.932 15.523 1.00 63.75 84 GLN A C 1
ATOM 657 O O . GLN A 1 84 ? -18.600 -12.525 15.890 1.00 63.75 84 GLN A O 1
ATOM 662 N N . GLY A 1 85 ? -17.331 -11.721 14.229 1.00 63.84 85 GLY A N 1
ATOM 663 C CA . GLY A 1 85 ? -18.166 -12.254 13.152 1.00 63.84 85 GLY A CA 1
ATOM 664 C C . GLY A 1 85 ? -17.939 -13.738 12.836 1.00 63.84 85 GLY A C 1
ATOM 665 O O . GLY A 1 85 ? -18.781 -14.329 12.164 1.00 63.84 85 GLY A O 1
ATOM 666 N N . ILE A 1 86 ? -16.824 -14.328 13.284 1.00 66.44 86 ILE A N 1
ATOM 667 C CA . ILE A 1 86 ? -16.444 -15.731 13.037 1.00 66.44 86 ILE A CA 1
ATOM 668 C C . ILE A 1 86 ? -16.895 -16.640 14.194 1.00 66.44 86 ILE A C 1
ATOM 670 O O . ILE A 1 86 ? -17.332 -17.765 13.955 1.00 66.44 86 ILE A O 1
ATOM 674 N N . ASP A 1 87 ? -16.837 -16.152 15.436 1.00 60.38 87 ASP A N 1
ATOM 675 C CA . ASP A 1 87 ? -17.236 -16.911 16.626 1.00 60.38 87 ASP A CA 1
ATOM 676 C C . ASP A 1 87 ? -18.696 -16.641 17.010 1.00 60.38 87 ASP A C 1
ATOM 678 O O . ASP A 1 87 ? -19.013 -15.688 17.722 1.00 60.38 87 ASP A O 1
ATOM 682 N N . TYR A 1 88 ? -19.598 -17.531 16.595 1.00 59.19 88 TYR A N 1
ATOM 683 C CA . TYR A 1 88 ? -21.020 -17.463 16.959 1.00 59.19 88 TYR A CA 1
ATOM 684 C C . TYR A 1 88 ? -21.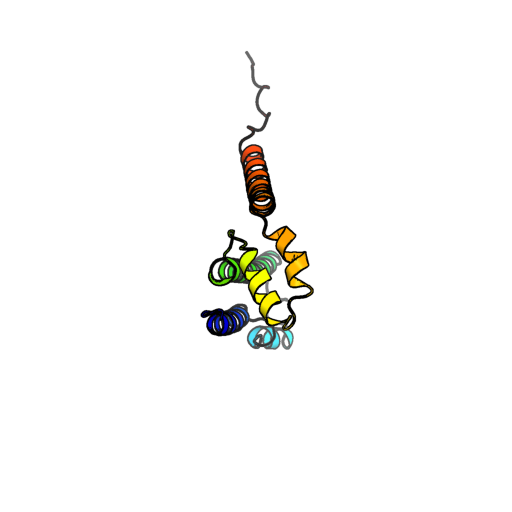305 -17.794 18.441 1.00 59.19 88 TYR A C 1
ATOM 686 O O . TYR A 1 88 ? -22.398 -17.504 18.919 1.00 59.19 88 TYR A O 1
ATOM 694 N N . ASP A 1 8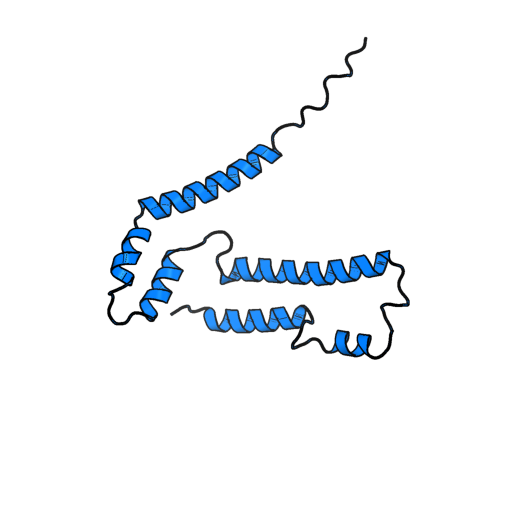9 ? -20.338 -18.385 19.159 1.00 62.97 89 ASP A N 1
ATOM 695 C CA . ASP A 1 89 ? -20.491 -18.921 20.528 1.00 62.97 89 ASP A CA 1
ATOM 696 C C . ASP A 1 89 ? -19.638 -18.184 21.589 1.00 62.97 89 ASP A C 1
ATOM 698 O O . ASP A 1 89 ? -19.563 -18.587 22.745 1.00 62.97 89 ASP A O 1
ATOM 702 N N . GLY A 1 90 ? -18.950 -17.092 21.228 1.00 62.28 90 GLY A N 1
ATOM 703 C CA . GLY A 1 90 ? -18.296 -16.191 22.198 1.00 62.28 90 GLY A CA 1
ATOM 704 C C . GLY A 1 90 ? -17.054 -16.724 22.940 1.00 62.28 90 GLY A C 1
ATOM 705 O O . GLY A 1 90 ? -16.344 -15.938 23.566 1.00 62.28 90 GLY A O 1
ATOM 706 N N . SER A 1 91 ? -16.752 -18.025 22.859 1.00 61.59 91 SER A N 1
ATOM 707 C CA . SER A 1 91 ? -15.742 -18.701 23.692 1.00 61.59 91 SER A CA 1
ATOM 708 C C . SER A 1 91 ? -14.299 -18.196 23.531 1.00 61.59 91 SER A C 1
ATOM 710 O O . SER A 1 91 ? -13.540 -18.262 24.499 1.00 61.59 91 SER A O 1
ATOM 712 N N . ILE A 1 92 ? -13.879 -17.746 22.344 1.00 60.12 92 ILE A N 1
ATOM 713 C CA . ILE A 1 92 ? -12.510 -17.235 22.117 1.00 60.12 92 ILE A CA 1
ATOM 714 C C . ILE A 1 92 ? -12.442 -15.716 22.352 1.00 60.12 92 ILE A C 1
ATOM 716 O O . ILE A 1 92 ? -11.448 -15.205 22.874 1.00 60.12 92 ILE A O 1
ATOM 720 N N . ILE A 1 93 ? -13.526 -14.993 22.062 1.00 57.25 93 ILE A N 1
ATOM 721 C CA . ILE A 1 93 ? -13.633 -13.534 22.226 1.00 57.25 93 ILE A CA 1
ATOM 722 C C . ILE A 1 93 ? -13.492 -13.120 23.695 1.00 57.25 93 ILE A C 1
ATOM 724 O O . ILE A 1 93 ? -12.811 -12.137 23.981 1.00 57.25 93 ILE A O 1
ATOM 728 N N . SER A 1 94 ? -14.051 -13.891 24.634 1.00 57.09 94 SER A N 1
ATOM 729 C CA . SER A 1 94 ? -13.943 -13.589 26.070 1.00 57.09 94 SER A CA 1
ATOM 730 C C . SER A 1 94 ? -12.507 -13.668 26.605 1.00 57.09 94 SER A C 1
ATOM 732 O O . SER A 1 94 ? -12.196 -13.059 27.623 1.00 57.09 94 SER A O 1
ATOM 734 N N . GLN A 1 95 ? -11.611 -14.408 25.939 1.00 59.78 95 GLN A N 1
ATOM 735 C CA . GLN A 1 95 ? -10.181 -14.406 26.277 1.00 59.78 95 GLN A CA 1
ATOM 736 C C . GLN A 1 95 ? -9.420 -13.269 25.589 1.00 59.78 95 GLN A C 1
ATOM 738 O O . GLN A 1 95 ? -8.464 -12.736 26.152 1.00 59.78 95 GLN A O 1
ATOM 743 N N . LEU A 1 96 ? -9.858 -12.858 24.396 1.00 59.91 96 LEU A N 1
ATOM 744 C CA . LEU A 1 96 ? -9.279 -11.721 23.682 1.00 59.91 96 LEU A CA 1
ATOM 745 C C . LEU A 1 96 ? -9.665 -10.364 24.295 1.00 59.91 96 LEU A C 1
ATOM 747 O O . LEU A 1 96 ? -8.932 -9.395 24.112 1.00 59.91 96 LEU A O 1
ATOM 751 N N . GLU A 1 97 ? -10.754 -10.292 25.066 1.00 62.94 97 GLU A N 1
ATOM 752 C CA . GLU A 1 97 ? -11.199 -9.077 25.768 1.00 62.94 97 GLU A CA 1
ATOM 753 C C . GLU A 1 97 ? -10.148 -8.507 26.741 1.00 62.94 97 GLU A C 1
ATOM 755 O O . GLU A 1 97 ? -10.118 -7.299 26.993 1.00 62.94 97 GLU A O 1
ATOM 760 N N . ILE A 1 98 ? -9.220 -9.347 27.220 1.00 61.88 98 ILE A N 1
ATOM 761 C CA . ILE A 1 98 ? -8.055 -8.932 28.020 1.00 61.88 98 ILE A CA 1
ATOM 762 C C . ILE A 1 98 ? -7.190 -7.923 27.242 1.00 61.88 98 ILE A C 1
ATOM 764 O O . ILE A 1 98 ? -6.685 -6.960 27.827 1.00 61.88 98 ILE A O 1
ATOM 768 N N . PHE A 1 99 ? -7.063 -8.088 25.921 1.00 58.22 99 PHE A N 1
ATOM 769 C CA . PHE A 1 99 ? -6.263 -7.214 25.057 1.00 58.22 99 PHE A CA 1
ATOM 770 C C . PHE A 1 99 ? -6.934 -5.873 24.741 1.00 58.22 99 PHE A C 1
ATOM 772 O O . PHE A 1 99 ? -6.237 -4.921 24.403 1.00 58.22 99 PHE A O 1
ATOM 779 N N . SER A 1 100 ? -8.256 -5.764 24.896 1.00 60.50 100 SER A N 1
ATOM 780 C CA . SER A 1 100 ? -9.014 -4.509 24.752 1.00 60.50 100 SER A CA 1
ATOM 781 C C . SER A 1 100 ? -9.102 -3.690 26.044 1.00 60.50 100 SER A C 1
ATOM 783 O O . SER A 1 100 ? -9.856 -2.721 26.122 1.00 60.50 100 SER A O 1
ATOM 785 N N . SER A 1 101 ? -8.343 -4.051 27.083 1.00 68.88 101 SER A N 1
ATOM 786 C CA . SER A 1 101 ? -8.242 -3.201 28.267 1.00 68.88 101 SER A CA 1
ATOM 787 C C . SER A 1 101 ? -7.578 -1.853 27.915 1.00 68.88 101 SER A C 1
ATOM 789 O O . SER A 1 101 ? -6.569 -1.827 27.200 1.00 68.88 101 SER A O 1
ATOM 791 N N . PRO A 1 102 ? -8.073 -0.721 28.458 1.00 69.25 102 PRO A N 1
ATOM 792 C CA . PRO A 1 102 ? -7.558 0.617 28.136 1.00 69.25 102 PRO A CA 1
ATOM 793 C C . PRO A 1 102 ? -6.071 0.795 28.485 1.00 69.25 102 PRO A C 1
ATOM 795 O O . PRO A 1 102 ? -5.389 1.660 27.941 1.00 69.25 102 PRO A O 1
ATOM 798 N N . LEU A 1 103 ? -5.546 -0.044 29.382 1.00 76.94 103 LEU A N 1
ATOM 799 C CA . LEU A 1 103 ? -4.151 -0.042 29.814 1.00 76.94 103 LEU A CA 1
ATOM 800 C C . LEU A 1 103 ? -3.215 -0.633 28.742 1.00 76.94 103 LEU A C 1
ATOM 802 O O . LEU A 1 103 ? -2.140 -0.090 28.498 1.00 76.94 103 LEU A O 1
ATOM 806 N N . ILE A 1 104 ? -3.634 -1.704 28.062 1.00 74.88 104 ILE A N 1
ATOM 807 C CA . ILE A 1 104 ? -2.861 -2.350 26.988 1.00 74.88 104 ILE A CA 1
ATOM 808 C C . ILE A 1 104 ? -2.953 -1.540 25.695 1.00 74.88 104 ILE A C 1
ATOM 810 O O . ILE A 1 104 ? -1.946 -1.350 25.015 1.00 74.88 104 ILE A O 1
ATOM 814 N N . GLU A 1 105 ? -4.120 -0.971 25.398 1.00 74.12 105 GLU A N 1
ATOM 815 C CA . GLU A 1 105 ? -4.284 -0.051 24.269 1.00 74.12 105 GLU A CA 1
ATOM 816 C C . GLU A 1 105 ? -3.451 1.235 24.458 1.00 74.12 105 GLU A C 1
ATOM 818 O O . GLU A 1 105 ? -2.772 1.702 23.535 1.00 74.12 105 GLU A O 1
ATOM 823 N N . GLY A 1 106 ? -3.390 1.753 25.691 1.00 75.69 106 GLY A N 1
ATOM 824 C CA . GLY A 1 106 ? -2.482 2.836 26.076 1.00 75.69 106 GLY A CA 1
ATOM 825 C C . GLY A 1 106 ? -0.999 2.461 25.951 1.00 75.69 106 GLY A C 1
ATOM 826 O O . GLY A 1 106 ? -0.191 3.277 25.513 1.00 75.69 106 GLY A O 1
ATOM 827 N N . LEU A 1 107 ? -0.627 1.217 26.269 1.00 82.31 107 LEU A N 1
ATOM 828 C CA . LEU A 1 107 ? 0.749 0.734 26.129 1.00 82.31 107 LEU A CA 1
ATOM 829 C C . LEU A 1 107 ? 1.168 0.633 24.655 1.00 82.31 107 LEU A C 1
ATOM 831 O O . LEU A 1 107 ? 2.244 1.102 24.291 1.00 82.31 107 LEU A O 1
ATOM 835 N N . ILE A 1 108 ? 0.323 0.052 23.800 1.00 78.62 108 ILE A N 1
ATOM 836 C CA . ILE A 1 108 ? 0.603 -0.123 22.366 1.00 78.62 108 ILE A CA 1
ATOM 837 C C . ILE A 1 108 ? 0.721 1.238 21.665 1.00 78.62 108 ILE A C 1
ATOM 839 O O . ILE A 1 108 ? 1.662 1.472 20.899 1.00 78.62 108 ILE A O 1
ATOM 843 N N . SER A 1 109 ? -0.193 2.166 21.961 1.00 76.06 109 SER A N 1
ATOM 844 C CA . SER A 1 109 ? -0.139 3.531 21.425 1.00 76.06 109 SER A CA 1
ATOM 845 C C . SER A 1 109 ? 1.055 4.325 21.973 1.00 76.06 109 SER A C 1
ATOM 847 O O . SER A 1 109 ? 1.748 4.998 21.206 1.00 76.06 109 SER A O 1
ATOM 849 N N . GLY A 1 110 ? 1.369 4.178 23.262 1.00 79.00 110 GLY A N 1
ATOM 850 C CA . GLY A 1 110 ? 2.542 4.778 23.898 1.00 79.00 110 GLY A CA 1
ATOM 851 C C . GLY A 1 110 ? 3.869 4.282 23.318 1.00 79.00 110 GLY A C 1
ATOM 852 O O . GLY A 1 110 ? 4.745 5.092 23.020 1.00 79.00 110 GLY A O 1
ATOM 853 N N . LEU A 1 111 ? 4.014 2.975 23.078 1.00 81.00 111 LEU A N 1
ATOM 854 C CA . LEU A 1 111 ? 5.215 2.393 22.470 1.00 81.00 111 LEU A CA 1
ATOM 855 C C . LEU A 1 111 ? 5.401 2.871 21.022 1.00 81.00 111 LEU A C 1
ATOM 857 O O . LEU A 1 111 ? 6.509 3.210 20.608 1.00 81.00 111 LEU A O 1
ATOM 861 N N . THR A 1 112 ? 4.305 2.957 20.266 1.00 79.88 112 THR A N 1
ATOM 862 C CA . THR A 1 112 ? 4.313 3.432 18.875 1.00 79.88 112 THR A CA 1
ATOM 863 C C . THR A 1 112 ? 4.725 4.906 18.789 1.00 79.88 112 THR A C 1
ATOM 865 O O . THR A 1 112 ? 5.540 5.282 17.943 1.00 79.88 112 THR A O 1
ATOM 868 N N . LEU A 1 113 ? 4.223 5.750 19.696 1.00 80.00 113 LEU A N 1
ATOM 869 C CA . LEU A 1 113 ? 4.653 7.146 19.825 1.00 80.00 113 LEU A CA 1
ATOM 870 C C . LEU A 1 113 ? 6.111 7.258 20.284 1.00 80.00 113 LEU A C 1
ATOM 872 O O . LEU A 1 113 ? 6.853 8.071 19.735 1.00 80.00 113 LEU A O 1
ATOM 876 N N . GLY A 1 114 ? 6.539 6.420 21.231 1.00 84.19 114 GLY A N 1
ATOM 877 C CA . GLY A 1 114 ? 7.918 6.371 21.718 1.00 84.19 114 GLY A CA 1
ATOM 878 C C . GLY A 1 114 ? 8.921 6.040 20.612 1.00 84.19 114 GLY A C 1
ATOM 879 O O . GLY A 1 114 ? 9.894 6.768 20.427 1.00 84.19 114 GLY A O 1
ATOM 880 N N . ALA A 1 115 ? 8.641 5.018 19.798 1.00 80.44 115 ALA A N 1
ATOM 881 C CA . ALA A 1 115 ? 9.479 4.660 18.652 1.00 80.44 115 ALA A CA 1
ATOM 882 C C . ALA A 1 115 ? 9.546 5.788 17.604 1.00 80.44 115 ALA A C 1
ATOM 884 O O . ALA A 1 115 ? 10.599 6.059 17.022 1.00 80.44 115 ALA A O 1
ATOM 885 N N . LYS A 1 116 ? 8.430 6.497 17.389 1.00 76.25 116 LYS A N 1
ATOM 886 C CA . LYS A 1 116 ? 8.367 7.648 16.479 1.00 76.25 116 LYS A CA 1
ATOM 887 C C . LYS A 1 116 ? 9.170 8.839 17.003 1.00 76.25 116 LYS A C 1
ATOM 889 O O . LYS A 1 116 ? 9.819 9.521 16.211 1.00 76.25 116 LYS A O 1
ATOM 894 N N . PHE A 1 117 ? 9.151 9.066 18.317 1.00 72.62 117 PHE A N 1
ATOM 895 C CA . PHE A 1 117 ? 9.954 10.096 18.965 1.00 72.62 117 PHE A CA 1
ATOM 896 C C . PHE A 1 117 ? 11.447 9.775 18.860 1.00 72.62 117 PHE A C 1
ATOM 898 O O . PHE A 1 117 ? 12.218 10.641 18.465 1.00 72.62 117 PHE A O 1
ATOM 905 N N . GLU A 1 118 ? 11.853 8.522 19.083 1.00 80.25 118 GLU A N 1
ATOM 906 C CA . GLU A 1 118 ? 13.264 8.124 19.012 1.00 80.25 118 GLU A CA 1
ATOM 907 C C . GLU A 1 118 ? 13.878 8.329 17.618 1.00 80.25 118 GLU A C 1
ATOM 909 O O . GLU A 1 118 ? 14.989 8.849 17.499 1.00 80.25 118 GLU A O 1
ATOM 914 N N . ILE A 1 119 ? 13.145 8.009 16.546 1.00 74.81 119 ILE A N 1
ATOM 915 C CA . ILE A 1 119 ? 13.594 8.289 15.171 1.00 74.81 119 ILE A CA 1
ATOM 916 C C . ILE A 1 119 ? 13.730 9.800 14.932 1.00 74.81 119 ILE A C 1
ATOM 918 O O . ILE A 1 119 ? 14.641 10.232 14.222 1.00 74.81 119 ILE A O 1
ATOM 922 N N . PHE A 1 120 ? 12.848 10.607 15.525 1.00 73.44 120 PHE A N 1
ATOM 923 C CA . PHE A 1 120 ? 12.883 12.061 15.395 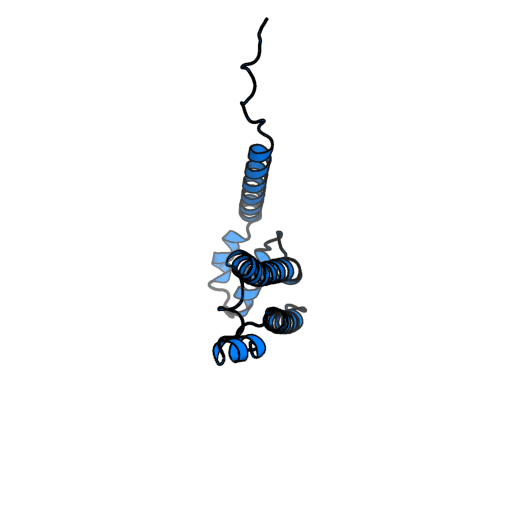1.00 73.44 120 PHE A CA 1
ATOM 924 C C . PHE A 1 120 ? 14.080 12.664 16.144 1.00 73.44 120 PHE A C 1
ATOM 926 O O . PHE A 1 120 ? 14.845 13.429 15.562 1.00 73.44 120 PHE A O 1
ATOM 933 N N . THR A 1 121 ? 14.333 12.232 17.383 1.00 73.44 121 THR A N 1
ATOM 934 C CA . THR A 1 121 ? 15.479 12.693 18.182 1.00 73.44 121 THR A CA 1
ATOM 935 C C . THR A 1 121 ? 16.818 12.313 17.538 1.00 73.44 121 THR A C 1
ATOM 937 O O . THR A 1 121 ? 17.764 13.096 17.563 1.00 73.44 121 THR A O 1
ATOM 940 N N . LYS A 1 122 ? 16.907 11.144 16.886 1.00 68.12 122 LYS A N 1
ATOM 941 C CA . LYS A 1 122 ? 18.120 10.711 16.165 1.00 68.12 122 LYS A CA 1
ATOM 942 C C . LYS A 1 122 ? 18.385 11.488 14.871 1.00 68.12 122 LYS A C 1
ATOM 944 O O . LYS A 1 122 ? 19.502 11.441 14.366 1.00 68.12 122 LYS A O 1
ATOM 949 N N . ARG A 1 123 ? 17.388 12.200 14.330 1.00 59.25 123 ARG A N 1
ATOM 950 C CA . ARG A 1 123 ? 17.571 13.124 13.196 1.00 59.25 123 ARG A CA 1
ATOM 951 C C . ARG A 1 123 ? 17.977 14.534 13.623 1.00 59.25 123 ARG A C 1
ATOM 953 O O . ARG A 1 123 ? 18.532 15.254 12.802 1.00 59.25 123 ARG A O 1
ATOM 960 N N . GLU A 1 124 ? 17.737 14.905 14.879 1.00 57.97 124 GLU A N 1
ATOM 961 C CA . GLU A 1 124 ? 18.082 16.223 15.426 1.00 57.97 124 GLU A CA 1
ATOM 962 C C . GLU A 1 124 ? 19.388 16.254 16.219 1.00 57.97 124 GLU A C 1
ATOM 964 O O . GLU A 1 124 ? 19.853 17.344 16.544 1.00 57.97 124 GLU A O 1
ATOM 969 N N . SER A 1 125 ? 20.027 15.112 16.509 1.00 50.19 125 SER A N 1
ATOM 970 C CA . SER A 1 125 ? 21.372 15.155 17.083 1.00 50.19 125 SER A CA 1
ATOM 971 C C . SER A 1 125 ? 22.314 15.826 16.074 1.00 50.19 125 SER A C 1
ATOM 973 O O . SER A 1 125 ? 22.534 15.254 14.998 1.00 50.19 125 SER A O 1
ATOM 975 N N . PRO A 1 126 ? 22.877 17.012 16.373 1.00 56.19 126 PRO A N 1
ATOM 976 C CA . PRO A 1 126 ? 23.869 17.611 15.501 1.00 56.19 126 PRO A CA 1
ATOM 977 C C . PRO A 1 126 ? 25.033 16.629 15.385 1.00 56.19 126 PRO A C 1
ATOM 979 O O . PRO A 1 126 ? 25.548 16.138 16.392 1.00 56.19 126 PRO A O 1
ATOM 982 N N . SER A 1 127 ? 25.422 16.311 14.149 1.00 52.66 127 SER A N 1
ATOM 983 C CA . SER A 1 127 ? 26.629 15.532 13.882 1.00 52.66 127 SER A CA 1
ATOM 984 C C . SER A 1 127 ? 27.798 16.150 14.663 1.00 52.66 127 SER A C 1
ATOM 986 O O . SER A 1 127 ? 28.048 17.351 14.502 1.00 52.66 127 SER A O 1
ATOM 988 N N . PRO A 1 128 ? 28.527 15.393 15.506 1.00 59.94 128 PRO A N 1
ATOM 989 C CA . PRO A 1 128 ? 29.737 15.886 16.143 1.00 59.94 128 PRO A CA 1
ATOM 990 C C . PRO A 1 128 ? 30.853 15.923 15.092 1.00 59.94 128 PRO A C 1
ATOM 992 O O . PRO A 1 128 ? 31.739 15.075 15.058 1.00 59.94 128 PRO A O 1
ATOM 995 N N . ALA A 1 129 ? 30.786 16.896 14.187 1.00 58.41 129 ALA A N 1
ATOM 996 C CA . ALA A 1 129 ? 31.782 17.100 13.148 1.00 58.41 129 ALA A CA 1
ATOM 997 C C . ALA A 1 129 ? 31.882 18.579 12.760 1.00 58.41 129 ALA A C 1
ATOM 999 O O . ALA A 1 129 ? 31.608 18.933 11.621 1.00 58.41 129 ALA A O 1
ATOM 1000 N N . ASN A 1 130 ? 32.299 19.437 13.700 1.00 55.56 130 ASN A N 1
ATOM 1001 C CA . ASN A 1 130 ? 33.312 20.460 13.413 1.00 55.56 130 ASN A CA 1
ATOM 1002 C C . ASN A 1 130 ? 33.857 21.102 14.707 1.00 55.56 130 ASN A C 1
ATOM 1004 O O . ASN A 1 130 ? 33.346 22.108 15.193 1.00 55.56 130 ASN A O 1
ATOM 1008 N N . THR A 1 131 ? 34.922 20.541 15.280 1.00 57.69 131 THR A N 1
ATOM 1009 C CA . THR A 1 131 ? 35.790 21.281 16.222 1.00 57.69 131 THR A CA 1
ATOM 1010 C C . THR A 1 131 ? 37.263 20.974 15.943 1.00 57.69 131 THR A C 1
ATOM 1012 O O . THR A 1 131 ? 38.056 20.702 16.840 1.00 57.69 131 THR A O 1
ATOM 1015 N N . ARG A 1 132 ? 37.649 21.004 14.661 1.00 55.78 132 ARG A N 1
ATOM 1016 C CA . ARG A 1 132 ? 39.056 21.094 14.241 1.00 55.78 132 ARG A CA 1
ATOM 1017 C C . ARG A 1 132 ? 39.212 22.102 13.102 1.00 55.78 132 ARG A C 1
ATOM 1019 O O . ARG A 1 132 ? 39.589 21.751 11.995 1.00 55.78 132 ARG A O 1
ATOM 1026 N N . SER A 1 133 ? 38.958 23.368 13.407 1.00 56.41 133 SER A N 1
ATOM 1027 C CA . SER A 1 133 ? 39.577 24.494 12.699 1.00 56.41 133 SER A CA 1
ATOM 1028 C C . SER A 1 133 ? 39.594 25.716 13.620 1.00 56.41 133 SER A C 1
ATOM 1030 O O . SER A 1 133 ? 38.923 26.713 13.376 1.00 56.41 133 SER A O 1
ATOM 1032 N N . GLY A 1 134 ? 40.317 25.583 14.732 1.00 47.97 134 GLY A N 1
ATOM 1033 C CA . GLY A 1 134 ? 40.794 26.699 15.543 1.00 47.97 134 GLY A CA 1
ATOM 1034 C C . GLY A 1 134 ? 42.300 26.831 15.331 1.00 47.97 134 GLY A C 1
ATOM 1035 O O . GLY A 1 134 ? 43.076 26.199 16.038 1.00 47.97 134 GLY A O 1
ATOM 1036 N N . ILE A 1 135 ? 42.672 27.565 14.288 1.00 46.56 135 ILE A N 1
ATOM 1037 C CA . ILE A 1 135 ? 43.955 28.257 14.092 1.00 46.56 135 ILE A CA 1
ATOM 1038 C C . ILE A 1 135 ? 43.519 29.645 13.595 1.00 46.56 135 ILE A C 1
ATOM 1040 O O . ILE A 1 135 ? 42.602 29.681 12.762 1.00 46.56 135 ILE A O 1
ATOM 1044 N N . PRO A 1 136 ? 44.106 30.774 14.024 1.00 48.50 136 PRO A N 1
ATOM 1045 C CA . PRO A 1 136 ? 45.331 30.962 14.815 1.00 48.50 136 PRO A CA 1
ATOM 1046 C C . PRO A 1 136 ? 45.141 31.063 16.333 1.00 48.50 136 PRO A C 1
ATOM 1048 O O . PRO A 1 136 ? 44.045 31.465 16.782 1.00 48.50 136 PRO A O 1
#

Radius of gyration: 24.49 Å; chains: 1; bounding box: 66×50×59 Å

Secondary structure (DSSP, 8-state):
--TTHHHHHHHHHHHHHHTT-TTS-HHHHHHHHTT-STTTS-HHHHHHHHHHHHHHHHHHHHHHHHHHS-TT---H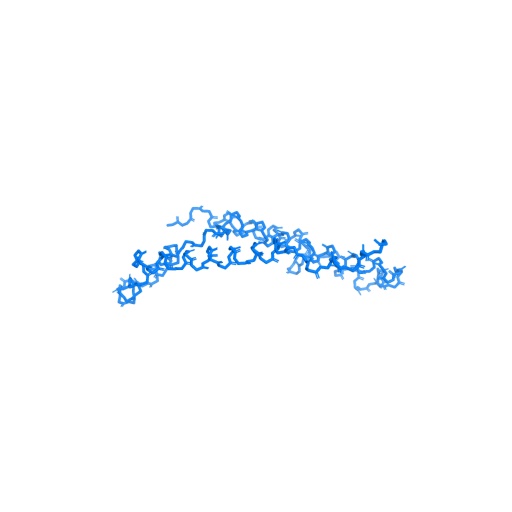HHHHHHHTTT-TT-TTHHHHGGGGSHHHHHHHHHHHHHHHHHHHHHHHS--S--------

Sequence (136 aa):
MVPLFPVFIIFFIGSVAETNRAPFDLAEAESELVSGFMTEHAAVVFVFFFLAEYGSIVLICILTTILFLGGYLFNFSLLLSLLQGIDYDGSIISQLEIFSSPLIEGLISGLTLGAKFEIFTKRESPSPANTRSGIP